Protein AF-A0A9W4HDC6-F1 (afdb_monomer_lite)

Organism: Penicillium nalgiovense (NCBI:txid60175)

Foldseek 3Di:
DDDDDDDDDDDDDDDDDDDDPPPDDDDDPPPDDDDDPPPPDDDDDDDDDDDPDPPPDDDDDDDDDDDDDDPDPDPDDPDDPPPPDPPPDPPLDQDDPVVLVVLVVCLVVDDPVSVVVSVVVVVVSVVSVVVVVVVVVVVVVVVVVVVVVVVVVD

pLDDT: mean 71.41, std 19.66, range [38.12, 97.88]

Structure (mmCIF, N/CA/C/O backbone):
data_AF-A0A9W4HDC6-F1
#
_entry.id   AF-A0A9W4HDC6-F1
#
loop_
_atom_site.group_PDB
_atom_site.id
_atom_site.type_symbol
_atom_site.label_atom_id
_atom_site.label_alt_id
_atom_site.label_comp_id
_atom_site.label_asym_id
_atom_site.label_entity_id
_atom_site.label_seq_id
_atom_site.pdbx_PDB_ins_code
_atom_site.Cartn_x
_atom_site.Cartn_y
_atom_site.Cartn_z
_atom_site.occupancy
_atom_site.B_iso_or_equiv
_atom_site.auth_seq_id
_atom_site.auth_comp_id
_atom_site.auth_asym_id
_atom_site.auth_atom_id
_atom_site.pdbx_PDB_model_num
ATOM 1 N N . MET A 1 1 ? -31.143 -53.997 -14.372 1.00 41.97 1 MET A N 1
ATOM 2 C CA . MET A 1 1 ? -29.784 -54.584 -14.415 1.00 41.97 1 MET A CA 1
ATOM 3 C C . MET A 1 1 ? -28.806 -53.502 -14.858 1.00 41.97 1 MET A C 1
ATOM 5 O O . MET A 1 1 ? -28.813 -53.141 -16.026 1.00 41.97 1 MET A O 1
ATOM 9 N N . ALA A 1 2 ? -28.045 -52.915 -13.930 1.00 47.03 2 ALA A N 1
ATOM 10 C CA . ALA A 1 2 ? -27.110 -51.822 -14.214 1.00 47.03 2 ALA A CA 1
ATOM 11 C C . ALA A 1 2 ? -25.681 -52.376 -14.349 1.00 47.03 2 ALA A C 1
ATOM 13 O O . ALA A 1 2 ? -25.184 -53.022 -13.431 1.00 47.03 2 ALA A O 1
ATOM 14 N N . ARG A 1 3 ? -25.037 -52.157 -15.503 1.00 52.66 3 ARG A N 1
ATOM 15 C CA . ARG A 1 3 ? -23.626 -52.500 -15.745 1.00 52.66 3 ARG A CA 1
ATOM 16 C C . ARG A 1 3 ? -22.758 -51.299 -15.371 1.00 52.66 3 ARG A C 1
ATOM 18 O O . ARG A 1 3 ? -22.706 -50.330 -16.122 1.00 52.66 3 ARG A O 1
ATOM 25 N N . THR A 1 4 ? -22.065 -51.354 -14.240 1.00 59.00 4 THR A N 1
ATOM 26 C CA . THR A 1 4 ? -21.006 -50.396 -13.901 1.00 59.00 4 THR A CA 1
ATOM 27 C C . THR A 1 4 ? -19.709 -50.823 -14.587 1.00 59.00 4 THR A C 1
ATOM 29 O O . THR A 1 4 ? -19.102 -51.842 -14.269 1.00 59.00 4 THR A O 1
ATOM 32 N N . ARG A 1 5 ? -19.305 -50.054 -15.601 1.00 60.53 5 ARG A N 1
ATOM 33 C CA . ARG A 1 5 ? -18.059 -50.237 -16.351 1.00 60.53 5 ARG A CA 1
ATOM 34 C C . ARG A 1 5 ? -16.910 -49.685 -15.500 1.00 60.53 5 ARG A C 1
ATOM 36 O O . ARG A 1 5 ? -16.753 -48.473 -15.404 1.00 60.53 5 ARG A O 1
ATOM 43 N N . ALA A 1 6 ? -16.149 -50.561 -14.847 1.00 68.62 6 ALA A N 1
ATOM 44 C CA . ALA A 1 6 ? -14.962 -50.165 -14.093 1.00 68.62 6 ALA A CA 1
ATOM 45 C C . ALA A 1 6 ? -13.857 -49.712 -15.063 1.00 68.62 6 ALA A C 1
ATOM 47 O O . ALA A 1 6 ? -13.485 -50.446 -15.979 1.00 68.62 6 ALA A O 1
ATOM 48 N N . THR A 1 7 ? -13.356 -48.491 -14.888 1.00 64.69 7 THR A N 1
ATOM 49 C CA . THR A 1 7 ? -12.202 -47.970 -15.625 1.00 64.69 7 THR A CA 1
ATOM 50 C C . THR A 1 7 ? -10.911 -48.575 -15.054 1.00 64.69 7 THR A C 1
ATOM 52 O O . THR A 1 7 ? -10.720 -48.563 -13.835 1.00 64.69 7 THR A O 1
ATOM 55 N N . PRO A 1 8 ? -10.007 -49.117 -15.890 1.00 66.81 8 PRO A N 1
ATOM 56 C CA . PRO A 1 8 ? -8.729 -49.624 -15.410 1.00 66.81 8 PRO A CA 1
ATOM 57 C C . PRO A 1 8 ? -7.839 -48.444 -15.003 1.00 66.81 8 PRO A C 1
ATOM 59 O O . PRO A 1 8 ? -7.542 -47.562 -15.808 1.00 66.81 8 PRO A O 1
ATOM 62 N N . ARG A 1 9 ? -7.433 -48.403 -13.730 1.00 69.62 9 ARG A N 1
ATOM 63 C CA . ARG A 1 9 ? -6.521 -47.381 -13.203 1.00 69.62 9 ARG A CA 1
ATOM 64 C C . ARG A 1 9 ? -5.111 -47.697 -13.694 1.00 69.62 9 ARG A C 1
ATOM 66 O O . ARG A 1 9 ? -4.529 -48.698 -13.290 1.00 69.62 9 ARG A O 1
ATOM 73 N N . THR A 1 10 ? -4.563 -46.848 -14.556 1.00 68.75 10 THR A N 1
ATOM 74 C CA . THR A 1 10 ? -3.166 -46.936 -14.989 1.00 68.75 10 THR A CA 1
ATOM 75 C C . THR A 1 10 ? -2.296 -46.248 -13.935 1.00 68.75 10 THR A C 1
ATOM 77 O O . THR A 1 10 ? -2.170 -45.024 -13.928 1.00 68.75 10 THR A O 1
ATOM 80 N N . SER A 1 11 ? -1.744 -46.993 -12.980 1.00 74.25 11 SER A N 1
ATOM 81 C CA . SER A 1 11 ? -0.757 -46.432 -12.052 1.00 74.25 11 SER A CA 1
ATOM 82 C C . SER A 1 11 ? 0.617 -46.431 -12.717 1.00 74.25 11 SER A C 1
ATOM 84 O O . SER A 1 11 ? 1.166 -47.494 -13.003 1.00 74.25 11 SER A O 1
ATOM 86 N N . VAL A 1 12 ? 1.164 -45.244 -12.967 1.00 77.81 12 VAL A N 1
ATOM 87 C CA . VAL A 1 12 ? 2.559 -45.064 -13.390 1.00 77.81 12 VAL A CA 1
ATOM 88 C C . VAL A 1 12 ? 3.436 -45.035 -12.128 1.00 77.81 12 VAL A C 1
ATOM 90 O O . VAL A 1 12 ? 3.029 -44.398 -11.152 1.00 77.81 12 VAL A O 1
ATOM 93 N N . PRO A 1 13 ? 4.600 -45.712 -12.096 1.00 79.94 13 PRO A N 1
ATOM 94 C CA . PRO A 1 13 ? 5.496 -45.662 -10.944 1.00 79.94 13 PRO A CA 1
ATOM 95 C C . PRO A 1 13 ? 5.952 -44.227 -10.663 1.00 79.94 13 PRO A C 1
ATOM 97 O O . PRO A 1 13 ? 6.360 -43.511 -11.578 1.00 79.94 13 PRO A O 1
ATOM 100 N N . LEU A 1 14 ? 5.891 -43.813 -9.396 1.00 79.69 14 LEU A N 1
ATOM 101 C CA . LEU A 1 14 ? 6.468 -42.545 -8.958 1.00 79.69 14 LEU A CA 1
ATOM 102 C C . LEU A 1 14 ? 8.005 -42.636 -8.990 1.00 79.69 14 LEU A C 1
ATOM 104 O O . LEU A 1 14 ? 8.553 -43.706 -8.714 1.00 79.69 14 LEU A O 1
ATOM 108 N N . PRO A 1 15 ? 8.712 -41.539 -9.311 1.00 76.25 15 PRO A N 1
ATOM 109 C CA . PRO A 1 15 ? 10.168 -41.517 -9.279 1.00 76.25 15 PRO A CA 1
ATOM 110 C C . PRO A 1 15 ? 10.683 -41.796 -7.861 1.00 76.25 15 PRO A C 1
ATOM 112 O O . PRO A 1 15 ? 10.221 -41.202 -6.887 1.00 76.25 15 PRO A O 1
ATOM 115 N N . ILE A 1 16 ? 11.651 -42.708 -7.756 1.00 77.81 16 ILE A N 1
ATOM 116 C CA . ILE A 1 16 ? 12.310 -43.059 -6.496 1.00 77.81 16 ILE A CA 1
ATOM 117 C C . ILE A 1 16 ? 13.365 -41.989 -6.210 1.00 77.81 16 ILE A C 1
ATOM 119 O O . I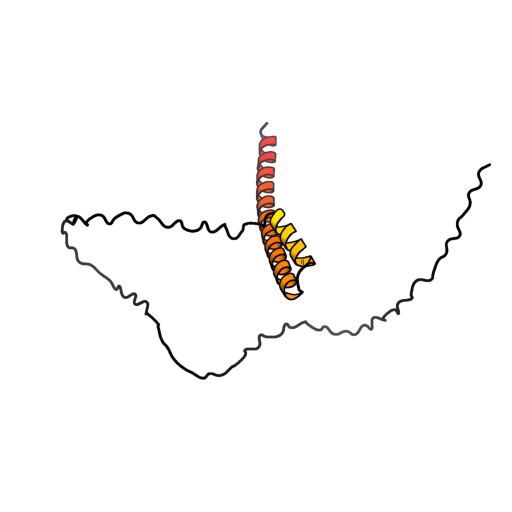LE A 1 16 ? 14.336 -41.854 -6.953 1.00 77.81 16 ILE A O 1
ATOM 123 N N . ILE A 1 17 ? 13.169 -41.220 -5.140 1.00 78.62 17 ILE A N 1
ATOM 124 C CA . ILE A 1 17 ? 14.165 -40.266 -4.646 1.00 78.62 17 ILE A CA 1
ATOM 125 C C . ILE A 1 17 ? 15.161 -41.049 -3.774 1.00 78.62 17 ILE A C 1
ATOM 127 O O . ILE A 1 17 ? 14.719 -41.729 -2.844 1.00 78.62 17 ILE A O 1
ATOM 131 N N . PRO A 1 18 ? 16.480 -40.980 -4.033 1.00 72.94 18 PRO A N 1
ATOM 132 C CA . PRO A 1 18 ? 17.478 -41.591 -3.161 1.00 72.94 18 PRO A CA 1
ATOM 133 C C . PRO A 1 18 ? 17.373 -41.010 -1.748 1.00 72.94 18 PRO A C 1
ATOM 135 O O . PRO A 1 18 ? 17.434 -39.794 -1.565 1.00 72.94 18 PRO A O 1
ATOM 138 N N . SER A 1 19 ? 17.206 -41.868 -0.743 1.00 66.44 19 SER A N 1
ATOM 139 C CA . SER A 1 19 ? 17.248 -41.453 0.658 1.00 66.44 19 SER A CA 1
ATOM 140 C C . SER A 1 19 ? 18.677 -41.061 1.017 1.00 66.44 19 SER A C 1
ATOM 142 O O . SER A 1 19 ? 19.579 -41.895 0.994 1.00 66.44 19 SER A O 1
ATOM 144 N N . THR A 1 20 ? 18.900 -39.792 1.343 1.00 63.94 20 THR A N 1
ATOM 145 C CA . THR A 1 20 ? 20.158 -39.360 1.950 1.00 63.94 20 THR A CA 1
ATOM 146 C C . THR A 1 20 ? 20.189 -39.859 3.391 1.00 63.94 20 THR A C 1
ATOM 148 O O . THR A 1 20 ? 19.423 -39.376 4.226 1.00 63.94 20 THR A O 1
ATOM 151 N N . GLU A 1 21 ? 21.048 -40.837 3.677 1.00 60.72 21 GLU A N 1
ATOM 152 C CA . GLU A 1 21 ? 21.421 -41.210 5.041 1.00 60.72 21 GLU A CA 1
ATOM 153 C C . GLU A 1 21 ? 21.899 -39.959 5.789 1.00 60.72 21 GLU A C 1
ATOM 155 O O . GLU A 1 21 ? 22.861 -39.299 5.390 1.00 60.72 21 GLU A O 1
ATOM 160 N N . ALA A 1 22 ? 21.217 -39.619 6.882 1.00 58.06 22 ALA A N 1
ATOM 161 C CA . ALA A 1 22 ? 21.704 -38.630 7.826 1.00 58.06 22 ALA A CA 1
ATOM 162 C C . ALA A 1 22 ? 22.876 -39.253 8.592 1.00 58.06 22 ALA A C 1
ATOM 164 O O . ALA A 1 22 ? 22.690 -39.906 9.619 1.00 58.06 22 ALA A O 1
ATOM 165 N N . MET A 1 23 ? 24.097 -39.065 8.089 1.00 47.97 23 MET A N 1
ATOM 166 C CA . MET A 1 23 ? 25.282 -39.282 8.907 1.00 47.97 23 MET A CA 1
ATOM 167 C C . MET A 1 23 ? 25.257 -38.261 10.046 1.00 47.97 23 MET A C 1
ATOM 169 O O . MET A 1 23 ? 25.553 -37.082 9.866 1.00 47.97 23 MET A O 1
ATOM 173 N N . SER A 1 24 ? 24.874 -38.744 11.224 1.00 56.72 24 SER A N 1
ATOM 174 C CA . SER A 1 24 ? 25.048 -38.075 12.506 1.00 56.72 24 SER A CA 1
ATOM 175 C C . SER A 1 24 ? 26.539 -37.827 12.745 1.00 56.72 24 SER A C 1
ATOM 177 O O . SER A 1 24 ? 27.240 -38.680 13.288 1.00 56.72 24 SER A O 1
ATOM 179 N N . GLN A 1 25 ? 27.033 -36.659 12.336 1.00 55.50 25 GLN A N 1
ATOM 180 C CA . GLN A 1 25 ? 28.281 -36.104 12.847 1.00 55.50 25 GLN A CA 1
ATOM 181 C C . GLN A 1 25 ? 27.934 -35.025 13.869 1.00 55.50 25 GLN A C 1
ATOM 183 O O . GLN A 1 25 ? 27.425 -33.955 13.539 1.00 55.50 25 GLN A O 1
ATOM 188 N N . HIS A 1 26 ? 28.191 -35.333 15.136 1.00 55.44 26 HIS A N 1
ATOM 189 C CA . HIS A 1 26 ? 28.243 -34.342 16.196 1.00 55.44 26 HIS A CA 1
ATOM 190 C C . HIS A 1 26 ? 29.326 -33.310 15.874 1.00 55.44 26 HIS A C 1
ATOM 192 O O . HIS A 1 26 ? 30.503 -33.659 15.839 1.00 55.44 26 HIS A O 1
ATOM 198 N N . SER A 1 27 ? 28.928 -32.057 15.666 1.00 56.22 27 SER A N 1
ATOM 199 C CA . SER A 1 27 ? 29.678 -30.835 15.989 1.00 56.22 27 SER A CA 1
ATOM 200 C C . SER A 1 27 ? 28.828 -29.643 15.569 1.00 56.22 27 SER A C 1
ATOM 202 O O . SER A 1 27 ? 28.509 -29.477 14.397 1.00 56.22 27 SER A O 1
ATOM 204 N N . THR A 1 28 ? 28.419 -28.831 16.535 1.00 59.34 28 THR A N 1
ATOM 205 C CA . THR A 1 28 ? 27.791 -27.527 16.309 1.00 59.34 28 THR A CA 1
ATOM 206 C C . THR A 1 28 ? 28.690 -26.649 15.437 1.00 59.34 28 THR A C 1
ATOM 208 O O . THR A 1 28 ? 29.811 -26.357 15.855 1.00 59.34 28 THR A O 1
ATOM 211 N N . PRO A 1 29 ? 28.225 -26.123 14.295 1.00 57.34 29 PRO A N 1
ATOM 212 C CA . PRO A 1 29 ? 28.690 -24.836 13.833 1.00 57.34 29 PRO A CA 1
ATOM 213 C C . PRO A 1 29 ? 27.817 -23.809 14.550 1.00 57.34 29 PRO A C 1
ATOM 215 O O . PRO A 1 29 ? 26.687 -23.535 14.146 1.00 57.34 29 PRO A O 1
ATOM 218 N N . GLU A 1 30 ? 28.320 -23.270 15.658 1.00 61.44 30 GLU A N 1
ATOM 219 C CA . GLU A 1 30 ? 27.882 -21.956 16.117 1.00 61.44 30 GLU A CA 1
ATOM 220 C C . GLU A 1 30 ? 28.026 -21.009 14.921 1.00 61.44 30 GLU A C 1
ATOM 222 O O . GLU A 1 30 ? 29.135 -20.719 14.466 1.00 61.44 30 GLU A O 1
ATOM 227 N N . TYR A 1 31 ? 26.902 -20.590 14.341 1.00 61.31 31 TYR A N 1
ATOM 228 C CA . TYR A 1 31 ? 26.912 -19.575 13.301 1.00 61.31 31 TYR A CA 1
ATOM 229 C C . TYR A 1 31 ? 27.372 -18.264 13.941 1.00 61.31 31 TYR A C 1
ATOM 231 O O . TYR A 1 31 ? 26.593 -17.546 14.565 1.00 61.31 31 TYR A O 1
ATOM 239 N N . SER A 1 32 ? 28.664 -17.974 13.810 1.00 69.12 32 SER A N 1
ATOM 240 C CA . SER A 1 32 ? 29.209 -16.653 14.089 1.00 69.12 32 SER A CA 1
ATOM 241 C C . SER A 1 32 ? 28.917 -15.758 12.884 1.00 69.12 32 SER A C 1
ATOM 243 O O . SER A 1 32 ? 29.371 -16.072 11.779 1.00 69.12 32 SER A O 1
ATOM 245 N N . PRO A 1 33 ? 28.163 -14.657 13.042 1.00 74.12 33 PRO A N 1
ATOM 246 C CA . PRO A 1 33 ? 28.008 -13.692 11.965 1.00 74.12 33 PRO A CA 1
ATOM 247 C C . PRO A 1 33 ? 29.383 -13.104 11.600 1.00 74.12 33 PRO A C 1
ATOM 249 O O . PRO A 1 33 ? 30.231 -12.934 12.481 1.00 74.12 33 PRO A O 1
ATOM 252 N N . PRO A 1 34 ? 29.643 -12.784 10.320 1.00 69.25 34 PRO A N 1
ATOM 253 C CA . PRO A 1 34 ? 30.901 -12.162 9.937 1.00 69.25 34 PRO A CA 1
ATOM 254 C C . PRO A 1 34 ? 31.031 -10.789 10.610 1.00 69.25 34 PRO A C 1
ATOM 256 O O . PRO A 1 34 ? 30.147 -9.940 10.478 1.00 69.25 34 PRO A O 1
ATOM 259 N N . SER A 1 35 ? 32.145 -10.567 11.314 1.00 64.75 35 SER A N 1
ATOM 260 C CA . SER A 1 35 ? 32.507 -9.251 11.848 1.00 64.75 35 SER A CA 1
ATOM 261 C C . SER A 1 35 ? 32.530 -8.206 10.726 1.00 64.75 35 SER A C 1
ATOM 263 O O . SER A 1 35 ? 32.979 -8.522 9.616 1.00 64.75 35 SER A O 1
ATOM 265 N N . PRO A 1 36 ? 32.100 -6.956 10.986 1.00 62.06 36 PRO A N 1
ATOM 266 C CA . PRO A 1 36 ? 32.144 -5.907 9.981 1.00 62.06 36 PRO A CA 1
ATOM 267 C C . PRO A 1 36 ? 33.598 -5.706 9.561 1.00 62.06 36 PRO A C 1
ATOM 269 O O . PRO A 1 36 ? 34.447 -5.345 10.378 1.00 62.06 36 PRO A O 1
ATOM 272 N N . ARG A 1 37 ? 33.904 -5.951 8.285 1.00 57.41 37 ARG A N 1
ATOM 273 C CA . ARG A 1 37 ? 35.177 -5.513 7.721 1.00 57.41 37 ARG A CA 1
ATOM 274 C C . ARG A 1 37 ? 35.182 -3.990 7.765 1.00 57.41 37 ARG A C 1
ATOM 276 O O . ARG A 1 37 ? 34.448 -3.344 7.024 1.00 57.41 37 ARG A O 1
ATOM 283 N N . GLN A 1 38 ? 36.006 -3.431 8.647 1.00 50.47 38 GLN A N 1
ATOM 284 C CA . GLN A 1 38 ? 36.491 -2.070 8.493 1.00 50.47 38 GLN A CA 1
ATOM 285 C C . GLN A 1 38 ? 37.300 -2.041 7.197 1.00 50.47 38 GLN A C 1
ATOM 287 O O . GLN A 1 38 ? 38.426 -2.533 7.145 1.00 50.47 38 GLN A O 1
ATOM 292 N N . SER A 1 39 ? 36.701 -1.521 6.128 1.00 50.94 39 SER A N 1
ATOM 293 C CA . SER A 1 39 ? 37.458 -1.124 4.949 1.00 50.94 39 SER A CA 1
ATOM 294 C C . SER A 1 39 ? 38.270 0.105 5.327 1.00 50.94 39 SER A C 1
ATOM 296 O O . SER A 1 39 ? 37.775 1.228 5.350 1.00 50.94 39 SER A O 1
ATOM 298 N N . GLN A 1 40 ? 39.522 -0.156 5.683 1.00 48.59 40 GLN A N 1
ATOM 299 C CA . GLN A 1 40 ? 40.611 0.793 5.574 1.00 48.59 40 GLN A CA 1
ATOM 300 C C . GLN A 1 40 ? 40.781 1.090 4.078 1.00 48.59 40 GLN A C 1
ATOM 302 O O . GLN A 1 40 ? 41.319 0.268 3.340 1.00 48.59 40 GLN A O 1
ATOM 307 N N . GLU A 1 41 ? 40.298 2.243 3.627 1.00 43.31 41 GLU A N 1
ATOM 308 C CA . GLU A 1 41 ? 40.822 2.871 2.419 1.00 43.31 41 GLU A CA 1
ATOM 309 C C . GLU A 1 41 ? 41.472 4.185 2.843 1.00 43.31 41 GLU A C 1
ATOM 311 O O . GLU A 1 41 ? 40.850 5.084 3.411 1.00 43.31 41 GLU A O 1
ATOM 316 N N . SER A 1 42 ? 42.787 4.192 2.684 1.00 42.44 42 SER A N 1
ATOM 317 C CA . SER A 1 42 ? 43.717 5.257 3.009 1.00 42.44 42 SER A CA 1
ATOM 318 C C . SER A 1 42 ? 43.497 6.495 2.137 1.00 42.44 42 SER A C 1
ATOM 320 O O . SER A 1 42 ? 43.347 6.397 0.925 1.00 42.44 42 SER A O 1
ATOM 322 N N . HIS A 1 43 ? 43.530 7.648 2.807 1.00 46.06 43 HIS A N 1
ATOM 323 C CA . HIS A 1 43 ? 43.558 9.020 2.300 1.00 46.06 43 HIS A CA 1
ATOM 324 C C . HIS A 1 43 ? 44.436 9.276 1.071 1.00 46.06 43 HIS A C 1
ATOM 326 O O . HIS A 1 43 ? 45.591 8.874 1.118 1.00 46.06 43 HIS A O 1
ATOM 332 N N . GLU A 1 44 ? 43.945 10.126 0.149 1.00 43.28 44 GLU A N 1
ATOM 333 C CA . GLU A 1 44 ? 44.544 11.406 -0.318 1.00 43.28 44 GLU A CA 1
ATOM 334 C C . GLU A 1 44 ? 43.376 12.344 -0.758 1.00 43.28 44 GLU A C 1
ATOM 336 O O . GLU A 1 44 ? 42.544 11.933 -1.560 1.00 43.28 44 GLU A O 1
ATOM 341 N N . ARG A 1 45 ? 43.030 13.417 -0.013 1.00 45.25 45 ARG A N 1
ATOM 342 C CA . ARG A 1 45 ? 43.413 14.849 -0.201 1.00 45.25 45 ARG A CA 1
ATOM 343 C C . ARG A 1 45 ? 42.975 15.415 -1.579 1.00 45.25 45 ARG A C 1
ATOM 345 O O . ARG A 1 45 ? 43.373 14.869 -2.590 1.00 45.25 45 ARG A O 1
ATOM 352 N N . ASP A 1 46 ? 42.129 16.448 -1.737 1.00 41.03 46 ASP A N 1
ATOM 353 C CA . ASP A 1 46 ? 42.200 17.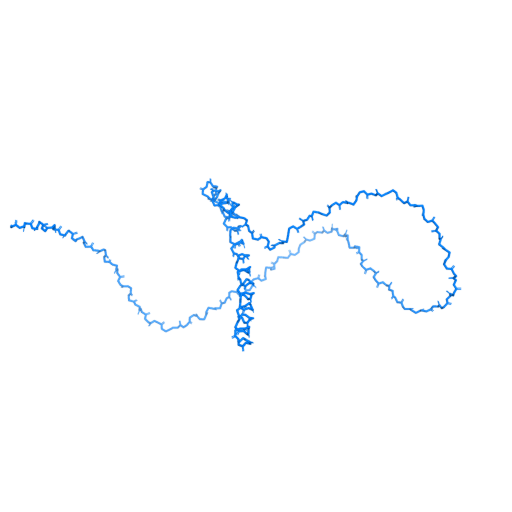783 -1.121 1.00 41.03 46 ASP A CA 1
ATOM 354 C C . ASP A 1 46 ? 40.957 18.702 -1.341 1.00 41.03 46 ASP A C 1
ATOM 356 O O . ASP A 1 46 ? 40.330 18.707 -2.397 1.00 41.03 46 ASP A O 1
ATOM 360 N N . TYR A 1 47 ? 40.694 19.508 -0.300 1.00 46.28 47 TYR A N 1
ATOM 361 C CA . TYR A 1 47 ? 40.139 20.878 -0.168 1.00 46.28 47 TYR A CA 1
ATOM 362 C C . TYR A 1 47 ? 38.946 21.422 -0.990 1.00 46.28 47 TYR A C 1
ATOM 364 O O . TYR A 1 47 ? 39.078 21.828 -2.141 1.00 46.28 47 TYR A O 1
ATOM 372 N N . SER A 1 48 ? 37.844 21.713 -0.279 1.00 47.00 48 SER A N 1
ATOM 373 C CA . SER A 1 48 ? 37.335 23.084 0.012 1.00 47.00 48 SER A CA 1
ATOM 374 C C . SER A 1 48 ? 36.063 22.953 0.861 1.00 47.00 48 SER A C 1
ATOM 376 O O . SER A 1 48 ? 35.045 22.463 0.392 1.00 47.00 48 SER A O 1
ATOM 378 N N . SER A 1 49 ? 36.144 23.087 2.186 1.00 50.59 49 SER A N 1
ATOM 379 C CA . SER A 1 49 ? 36.118 24.345 2.954 1.00 50.59 49 SER A CA 1
ATOM 380 C C . SER A 1 49 ? 34.890 25.214 2.664 1.00 50.59 49 SER A C 1
ATOM 382 O O . SER A 1 49 ? 34.837 25.947 1.682 1.00 50.59 49 SER A O 1
ATOM 384 N N . GLY A 1 50 ? 33.920 25.108 3.570 1.00 38.12 50 GLY A N 1
ATOM 385 C CA . GLY A 1 50 ? 32.709 25.920 3.668 1.00 38.12 50 GLY A CA 1
ATOM 386 C C . GLY A 1 50 ? 32.000 25.629 4.992 1.00 38.12 50 GLY A C 1
ATOM 387 O O . GLY A 1 50 ? 30.808 25.353 5.018 1.00 38.12 50 GLY A O 1
ATOM 388 N N . SER A 1 51 ? 32.777 25.566 6.080 1.00 46.31 51 SER A N 1
ATOM 389 C CA . SER A 1 51 ? 32.277 25.473 7.451 1.00 46.31 51 SER A CA 1
ATOM 390 C C . SER A 1 51 ? 31.936 26.882 7.914 1.00 46.31 51 SER A C 1
ATOM 392 O O . SER A 1 51 ? 32.820 27.609 8.364 1.00 46.31 51 SER A O 1
ATOM 394 N N . GLU A 1 52 ? 30.671 27.274 7.814 1.00 45.31 52 GLU A N 1
ATOM 395 C CA . GLU A 1 52 ? 30.197 28.462 8.518 1.00 45.31 52 GLU A CA 1
ATOM 396 C C . GLU A 1 52 ? 29.879 28.044 9.949 1.00 45.31 52 GLU A C 1
ATOM 398 O O . GLU A 1 52 ? 28.936 27.300 10.224 1.00 45.31 52 GLU A O 1
ATOM 403 N N . GLY A 1 53 ? 30.793 28.430 10.837 1.00 39.66 53 GLY A N 1
ATOM 404 C CA . GLY A 1 53 ? 30.770 28.090 12.244 1.00 39.66 53 GLY A CA 1
ATOM 405 C C . GLY A 1 53 ? 29.485 28.558 12.912 1.00 39.66 53 GLY A C 1
ATOM 406 O O . GLY A 1 53 ? 29.096 29.722 12.834 1.00 39.66 53 GLY A O 1
ATOM 407 N N . SER A 1 54 ? 28.860 27.642 13.642 1.00 49.78 54 SER A N 1
ATOM 408 C CA . SER A 1 54 ? 27.944 27.982 14.718 1.00 49.78 54 SER A CA 1
ATOM 409 C C . SER A 1 54 ? 28.744 28.662 15.831 1.00 49.78 54 SER A C 1
ATOM 411 O O . SER A 1 54 ? 29.251 28.000 16.736 1.00 49.78 54 SER A O 1
ATOM 413 N N . GLN A 1 55 ? 28.888 29.980 15.745 1.00 45.66 55 GLN A N 1
ATOM 414 C CA . GLN A 1 55 ? 29.400 30.790 16.839 1.00 45.66 55 GLN A CA 1
ATOM 415 C C . GLN A 1 55 ? 28.214 31.169 17.732 1.00 45.66 55 GLN A C 1
ATOM 417 O O . GLN A 1 55 ? 27.579 32.205 17.560 1.00 45.66 55 GLN A O 1
ATOM 422 N N . PHE A 1 56 ? 27.857 30.266 18.646 1.00 45.97 56 PHE A N 1
ATOM 423 C CA . PHE A 1 56 ? 27.035 30.616 19.800 1.00 45.97 56 PHE A CA 1
ATOM 424 C C . PHE A 1 56 ? 27.977 31.117 20.895 1.00 45.97 56 PHE A C 1
ATOM 426 O O . PHE A 1 56 ? 28.380 30.355 21.766 1.00 45.97 56 PHE A O 1
ATOM 433 N N . ASP A 1 57 ? 28.325 32.399 20.828 1.00 46.16 57 ASP A N 1
ATOM 434 C CA . ASP A 1 57 ? 28.762 33.151 22.001 1.00 46.16 57 ASP A CA 1
ATOM 435 C C . ASP A 1 57 ? 27.566 33.972 22.465 1.00 46.16 57 ASP A C 1
ATOM 437 O O . ASP A 1 57 ? 27.139 34.914 21.798 1.00 46.16 57 ASP A O 1
ATOM 441 N N . SER A 1 58 ? 26.995 33.611 23.607 1.00 52.03 58 SER A N 1
ATOM 442 C CA . SER A 1 58 ? 26.190 34.565 24.359 1.00 52.03 58 SER A CA 1
ATOM 443 C C . SER A 1 58 ? 26.378 34.282 25.841 1.00 52.03 58 SER A C 1
ATOM 445 O O . SER A 1 58 ? 25.520 33.713 26.512 1.00 52.03 58 SER A O 1
ATOM 447 N N . GLU A 1 59 ? 27.564 34.656 26.319 1.00 43.72 59 GLU A N 1
ATOM 448 C CA . GLU A 1 59 ? 27.836 34.843 27.738 1.00 43.72 59 GLU A CA 1
ATOM 449 C C . GLU A 1 59 ? 27.021 36.021 28.304 1.00 43.72 59 GLU A C 1
ATOM 451 O O . GLU A 1 59 ? 26.356 36.784 27.599 1.00 43.72 59 GLU A O 1
ATOM 456 N N . SER A 1 60 ? 27.013 36.081 29.625 1.00 48.69 60 SER A N 1
ATOM 457 C CA . SER A 1 60 ? 25.931 36.513 30.495 1.00 48.69 60 SER A CA 1
ATOM 458 C C . SER A 1 60 ? 25.937 37.988 30.933 1.00 48.69 60 SER A C 1
ATOM 460 O O . SER A 1 60 ? 26.940 38.685 30.875 1.00 48.69 60 SER A O 1
ATOM 462 N N . GLU A 1 61 ? 24.798 38.360 31.530 1.00 40.16 61 GLU A N 1
ATOM 463 C CA . GLU A 1 61 ? 24.610 39.325 32.631 1.00 40.16 61 GLU A CA 1
ATOM 464 C C . GLU A 1 61 ? 24.409 40.841 32.373 1.00 40.16 61 GLU A C 1
ATOM 466 O O . GLU A 1 61 ? 25.311 41.630 32.130 1.00 40.16 61 GLU A O 1
ATOM 471 N N . THR A 1 62 ? 23.141 41.231 32.589 1.00 51.91 62 THR A N 1
ATOM 472 C CA . THR A 1 62 ? 22.610 42.421 33.290 1.00 51.91 62 THR A CA 1
ATOM 473 C C . THR A 1 62 ? 23.170 43.824 33.018 1.00 51.91 62 THR A C 1
ATOM 475 O O . THR A 1 62 ? 24.211 44.211 33.534 1.00 51.91 62 THR A O 1
ATOM 478 N N . ALA A 1 63 ? 22.302 44.693 32.484 1.00 44.06 63 ALA A N 1
ATOM 479 C CA . ALA A 1 63 ? 22.180 46.075 32.953 1.00 44.06 63 ALA A CA 1
ATOM 480 C C . ALA A 1 63 ? 20.731 46.572 32.793 1.00 44.06 63 ALA A C 1
ATOM 482 O O . ALA A 1 63 ? 20.163 46.570 31.703 1.00 44.06 63 ALA A O 1
ATOM 483 N N . LYS A 1 64 ? 20.121 46.996 33.906 1.00 54.06 64 LYS A N 1
ATOM 484 C CA . LYS A 1 64 ? 18.833 47.701 33.933 1.00 54.06 64 LYS A CA 1
ATOM 485 C C . LYS A 1 64 ? 18.954 49.001 33.136 1.00 54.06 64 LYS A C 1
ATOM 487 O O . LYS A 1 64 ? 19.698 49.889 33.537 1.00 54.06 64 LYS A O 1
ATOM 492 N N . SER A 1 65 ? 18.163 49.153 32.079 1.00 47.91 65 SER A N 1
ATOM 493 C CA . SER A 1 65 ? 17.882 50.465 31.495 1.00 47.91 65 SER A CA 1
ATOM 494 C C . SER A 1 65 ? 16.420 50.523 31.069 1.00 47.91 65 SER A C 1
ATOM 496 O O . SER A 1 65 ? 15.997 49.873 30.115 1.00 47.91 65 SER A O 1
ATOM 498 N N . HIS A 1 66 ? 15.624 51.264 31.841 1.00 60.00 66 HIS A N 1
ATOM 499 C CA . HIS A 1 66 ? 14.241 51.580 31.514 1.00 60.00 66 HIS A CA 1
ATOM 500 C C . HIS A 1 66 ? 14.231 52.689 30.461 1.00 60.00 66 HIS A C 1
ATOM 502 O O . HIS A 1 66 ? 14.327 53.867 30.800 1.00 60.00 66 HIS A O 1
ATOM 508 N N . GLN A 1 67 ? 14.088 52.322 29.189 1.00 64.44 67 GLN A N 1
ATOM 509 C CA . GLN A 1 67 ? 13.669 53.262 28.154 1.00 64.44 67 GLN A CA 1
ATOM 510 C C . GLN A 1 67 ? 12.337 52.803 27.552 1.00 64.44 67 GLN A C 1
ATOM 512 O O . GLN A 1 67 ? 12.180 51.616 27.256 1.00 64.44 67 GLN A O 1
ATOM 517 N N . PRO A 1 68 ? 11.352 53.703 27.386 1.00 62.41 68 PRO A N 1
ATOM 518 C CA . PRO A 1 68 ? 10.118 53.360 26.700 1.00 62.41 68 PRO A CA 1
ATOM 519 C C . PRO A 1 68 ? 10.418 53.095 25.220 1.00 62.41 68 PRO A C 1
ATOM 521 O O . PRO A 1 68 ? 10.927 53.960 24.510 1.00 62.41 68 PRO A O 1
ATOM 524 N N . ILE A 1 69 ? 10.089 51.888 24.761 1.00 62.97 69 ILE A N 1
ATOM 525 C CA . ILE A 1 69 ? 10.187 51.487 23.355 1.00 62.97 69 ILE A CA 1
ATOM 526 C C . ILE A 1 69 ? 9.119 52.268 22.583 1.00 62.97 69 ILE A C 1
ATOM 528 O O . ILE A 1 69 ? 7.928 51.965 22.666 1.00 62.97 69 ILE A O 1
ATOM 532 N N . THR A 1 70 ? 9.522 53.297 21.843 1.00 64.31 70 THR A N 1
ATOM 533 C CA . THR A 1 70 ? 8.646 53.932 20.857 1.00 64.31 70 THR A CA 1
ATOM 534 C C . THR A 1 70 ? 8.443 52.959 19.689 1.00 64.31 70 THR A C 1
ATOM 536 O O . THR A 1 70 ? 9.413 52.394 19.181 1.00 64.31 70 THR A O 1
ATOM 539 N N . PRO A 1 71 ? 7.204 52.712 19.226 1.00 61.16 71 PRO A N 1
ATOM 540 C CA . PRO A 1 71 ? 7.000 51.865 18.064 1.00 61.16 71 PRO A CA 1
ATOM 541 C C . PRO A 1 71 ? 7.422 52.642 16.814 1.00 61.16 71 PRO A C 1
ATOM 543 O O . PRO A 1 71 ? 6.674 53.467 16.287 1.00 61.16 71 PRO A O 1
ATOM 546 N N . CYS A 1 72 ? 8.630 52.374 16.322 1.00 60.12 72 CYS A N 1
ATOM 547 C CA . CYS A 1 72 ? 9.045 52.775 14.984 1.00 60.12 72 CYS A CA 1
ATOM 548 C C . CYS A 1 72 ? 8.086 52.126 13.976 1.00 60.12 72 CYS A C 1
ATOM 550 O O . CYS A 1 72 ? 8.088 50.906 13.805 1.00 60.12 72 CYS A O 1
ATOM 552 N N . ARG A 1 73 ? 7.231 52.927 13.325 1.00 57.34 73 ARG A N 1
ATOM 553 C CA . ARG A 1 73 ? 6.360 52.464 12.235 1.00 57.34 73 ARG A CA 1
ATOM 554 C C . ARG A 1 73 ? 7.228 51.946 11.088 1.00 57.34 73 ARG A C 1
ATOM 556 O O . ARG A 1 73 ? 7.675 52.715 10.243 1.00 57.34 73 ARG A O 1
ATOM 563 N N . THR A 1 74 ? 7.435 50.639 11.038 1.00 61.12 74 THR A N 1
ATOM 564 C CA . THR A 1 74 ? 7.974 49.959 9.862 1.00 61.12 74 THR A CA 1
ATOM 565 C C . THR A 1 74 ? 6.931 50.051 8.739 1.00 61.12 74 THR A C 1
ATOM 567 O O . THR A 1 74 ? 5.760 49.720 8.968 1.00 61.12 74 THR A O 1
ATOM 570 N N . PRO A 1 75 ? 7.287 50.530 7.532 1.00 59.34 75 PRO A N 1
ATOM 571 C CA . PRO A 1 75 ? 6.362 50.535 6.407 1.00 59.34 75 PRO A CA 1
ATOM 572 C C . PRO A 1 75 ? 5.986 49.087 6.070 1.00 59.34 75 PRO A C 1
ATOM 574 O O . PRO A 1 75 ? 6.846 48.214 5.964 1.00 59.34 75 PRO A O 1
ATOM 577 N N . ARG A 1 76 ? 4.680 48.817 5.956 1.00 64.44 76 ARG A N 1
ATOM 578 C CA . ARG A 1 76 ? 4.152 47.477 5.662 1.00 64.44 76 ARG A CA 1
ATOM 579 C C . ARG A 1 76 ? 4.705 46.998 4.317 1.00 64.44 76 ARG A C 1
ATOM 581 O O . ARG A 1 76 ? 4.373 47.584 3.289 1.00 64.44 76 ARG A O 1
ATOM 588 N N . LEU A 1 77 ? 5.496 45.923 4.326 1.00 64.44 77 LEU A N 1
ATOM 589 C CA . LEU A 1 77 ? 5.859 45.210 3.102 1.00 64.44 77 LEU A CA 1
ATOM 590 C C . LEU A 1 77 ? 4.586 44.698 2.397 1.00 64.44 77 LEU A C 1
ATOM 592 O O . LEU A 1 77 ? 3.643 44.267 3.076 1.00 64.44 77 LEU A O 1
ATOM 596 N N . PRO A 1 78 ? 4.537 44.714 1.053 1.00 62.09 78 PRO A N 1
ATOM 597 C CA . PRO A 1 78 ? 3.451 44.088 0.313 1.00 62.09 78 PRO A CA 1
ATOM 598 C C . PRO A 1 78 ? 3.397 42.594 0.650 1.00 62.09 78 PRO A C 1
ATOM 600 O O . PRO A 1 78 ? 4.421 41.915 0.701 1.00 62.09 78 PRO A O 1
ATOM 603 N N . LYS A 1 79 ? 2.184 42.094 0.910 1.00 62.81 79 LYS A N 1
ATOM 604 C CA . LYS A 1 79 ? 1.918 40.685 1.218 1.00 62.81 79 LYS A CA 1
ATOM 605 C C . LYS A 1 79 ? 2.414 39.829 0.053 1.00 62.81 79 LYS A C 1
ATOM 607 O O . LYS A 1 79 ? 1.767 39.787 -0.991 1.00 62.81 79 LYS A O 1
ATOM 612 N N . THR A 1 80 ? 3.538 39.145 0.223 1.00 62.19 80 THR A N 1
ATOM 613 C CA . THR A 1 80 ? 3.902 38.057 -0.680 1.00 62.19 80 THR A CA 1
ATOM 614 C C . THR A 1 80 ? 2.844 36.956 -0.534 1.00 62.19 80 THR A C 1
ATOM 616 O O . THR A 1 80 ? 2.397 36.678 0.587 1.00 62.19 80 THR A O 1
ATOM 619 N N . PRO A 1 81 ? 2.354 36.359 -1.637 1.00 59.69 81 PRO A N 1
ATOM 620 C CA . PRO A 1 81 ? 1.438 35.235 -1.540 1.00 59.69 81 PRO A CA 1
ATOM 621 C C . PRO A 1 81 ? 2.151 34.121 -0.776 1.00 59.69 81 PRO A C 1
ATOM 623 O O . PRO A 1 81 ? 3.243 33.699 -1.152 1.00 59.69 81 PRO A O 1
ATOM 626 N N . ARG A 1 82 ? 1.538 33.688 0.331 1.00 63.28 82 ARG A N 1
ATOM 627 C CA . ARG A 1 82 ? 1.997 32.556 1.136 1.00 63.28 82 ARG A CA 1
ATOM 628 C C . ARG A 1 82 ? 2.205 31.382 0.186 1.00 63.28 82 ARG A C 1
ATOM 630 O O . ARG A 1 82 ? 1.230 30.872 -0.366 1.00 63.28 82 ARG A O 1
ATOM 637 N N . ALA A 1 83 ? 3.462 31.001 -0.037 1.00 62.00 83 ALA A N 1
ATOM 638 C CA . ALA A 1 83 ? 3.780 29.784 -0.759 1.00 62.00 83 ALA A CA 1
ATOM 639 C C . ALA A 1 83 ? 2.998 28.656 -0.080 1.00 62.00 83 ALA A C 1
ATOM 641 O O . ALA A 1 83 ? 3.104 28.471 1.136 1.00 62.00 83 ALA A O 1
ATOM 642 N N . ARG A 1 84 ? 2.133 27.975 -0.840 1.00 60.94 84 ARG A N 1
ATOM 643 C CA . ARG A 1 84 ? 1.505 26.746 -0.368 1.00 60.94 84 ARG A CA 1
ATOM 644 C C . ARG A 1 84 ? 2.658 25.791 -0.104 1.00 60.94 84 ARG A C 1
ATOM 646 O O . ARG A 1 84 ? 3.331 25.376 -1.043 1.00 60.94 84 ARG A O 1
ATOM 653 N N . THR A 1 85 ? 2.923 25.508 1.165 1.00 59.88 85 THR A N 1
ATOM 654 C CA . THR A 1 85 ? 3.685 24.321 1.537 1.00 59.88 85 THR A CA 1
ATOM 655 C C . THR A 1 85 ? 3.047 23.158 0.786 1.00 59.88 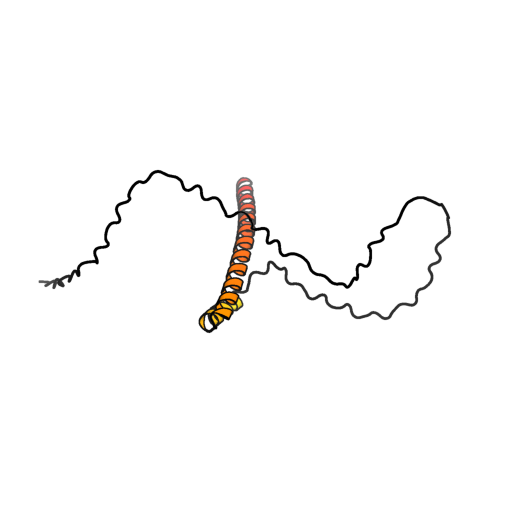85 THR A C 1
ATOM 657 O O . THR A 1 85 ? 1.819 23.037 0.865 1.00 59.88 85 THR A O 1
ATOM 660 N N . PRO A 1 86 ? 3.806 22.367 0.004 1.00 60.09 86 PRO A N 1
ATOM 661 C CA . PRO A 1 86 ? 3.255 21.134 -0.525 1.00 60.09 86 PRO A CA 1
ATOM 662 C C . PRO A 1 86 ? 2.713 20.377 0.681 1.00 60.09 86 PRO A C 1
ATOM 664 O O . PRO A 1 86 ? 3.396 20.281 1.703 1.00 60.09 86 PRO A O 1
ATOM 667 N N . GLU A 1 87 ? 1.451 19.963 0.613 1.00 55.75 87 GLU A N 1
ATOM 668 C CA . GLU A 1 87 ? 0.919 19.027 1.588 1.00 55.75 87 GLU A CA 1
ATOM 669 C C . GLU A 1 87 ? 1.760 17.771 1.419 1.00 55.75 87 GLU A C 1
ATOM 671 O O . GLU A 1 87 ? 1.584 16.999 0.478 1.00 55.75 87 GLU A O 1
ATOM 676 N N . THR A 1 88 ? 2.790 17.660 2.253 1.00 51.06 88 THR A N 1
ATOM 677 C CA . THR A 1 88 ? 3.522 16.429 2.453 1.00 51.06 88 THR A CA 1
ATOM 678 C C . THR A 1 88 ? 2.461 15.462 2.933 1.00 51.06 88 THR A C 1
ATOM 680 O O . THR A 1 88 ? 2.040 15.538 4.088 1.00 51.06 88 THR A O 1
ATOM 683 N N . GLU A 1 89 ? 1.947 14.634 2.020 1.00 56.19 89 GLU A N 1
ATOM 684 C CA . GLU A 1 89 ? 1.139 13.494 2.422 1.00 56.19 89 GLU A CA 1
ATOM 685 C C . GLU A 1 89 ? 1.887 12.803 3.562 1.00 56.19 89 GLU A C 1
ATOM 687 O O . GLU A 1 89 ? 3.116 12.662 3.477 1.00 56.19 89 GLU A O 1
ATOM 692 N N . PRO A 1 90 ? 1.192 12.441 4.652 1.00 58.75 90 PRO A N 1
ATOM 693 C CA . PRO A 1 90 ? 1.840 11.728 5.732 1.00 58.75 90 PRO A CA 1
ATOM 694 C C . PRO A 1 90 ? 2.549 10.521 5.119 1.00 58.75 90 PRO A C 1
ATOM 696 O O . PRO A 1 90 ? 1.934 9.748 4.389 1.00 58.75 90 PRO A O 1
ATOM 699 N N . SER A 1 91 ? 3.846 10.376 5.395 1.00 54.69 91 SER A N 1
ATOM 700 C CA . SER A 1 91 ? 4.681 9.282 4.877 1.00 54.69 91 SER A CA 1
ATOM 701 C C . SER A 1 91 ? 4.187 7.875 5.251 1.00 54.69 91 SER A C 1
ATOM 703 O O . SER A 1 91 ? 4.796 6.910 4.814 1.00 54.69 91 SER A O 1
ATOM 705 N N . ASP A 1 92 ? 3.089 7.765 6.001 1.00 59.81 92 ASP A N 1
ATOM 706 C CA . ASP A 1 92 ? 2.373 6.530 6.336 1.00 59.81 92 ASP A CA 1
ATOM 707 C C . ASP A 1 92 ? 1.136 6.281 5.442 1.00 59.81 92 ASP A C 1
ATOM 709 O O . ASP A 1 92 ? 0.259 5.482 5.779 1.00 59.81 92 ASP A O 1
ATOM 713 N N . ALA A 1 93 ? 1.001 6.990 4.317 1.00 76.00 93 ALA A N 1
ATOM 714 C CA . ALA A 1 93 ? -0.105 6.787 3.390 1.00 76.00 93 ALA A CA 1
ATOM 715 C C . ALA A 1 93 ? 0.058 5.458 2.636 1.00 76.00 93 ALA A C 1
ATOM 717 O O . ALA A 1 93 ? 0.739 5.373 1.611 1.00 76.00 93 ALA A O 1
ATOM 718 N N . VAL A 1 94 ? -0.622 4.428 3.145 1.00 90.94 94 VAL A N 1
ATOM 719 C CA . VAL A 1 94 ? -0.860 3.161 2.446 1.00 90.94 94 VAL A CA 1
ATOM 720 C C . VAL A 1 94 ? -1.295 3.432 1.006 1.00 90.94 94 VAL A C 1
ATOM 722 O O . VAL A 1 94 ? -2.177 4.252 0.727 1.00 90.94 94 VAL A O 1
ATOM 725 N N . MET A 1 95 ? -0.696 2.708 0.072 1.00 93.94 95 MET A N 1
ATOM 726 C CA . MET A 1 95 ? -0.974 2.830 -1.341 1.00 93.94 95 MET A CA 1
ATOM 727 C C . MET A 1 95 ? -2.428 2.474 -1.657 1.00 93.94 95 MET A C 1
ATOM 729 O O . MET A 1 95 ? -2.985 1.474 -1.207 1.00 93.94 95 MET A O 1
ATOM 733 N N . SER A 1 96 ? -3.057 3.268 -2.527 1.00 94.88 96 SER A N 1
ATOM 734 C CA . SER A 1 96 ? -4.388 2.919 -3.028 1.00 94.88 96 SER A CA 1
ATOM 735 C C . SER A 1 96 ? -4.377 1.577 -3.775 1.00 94.88 96 SER A C 1
ATOM 737 O O . SER A 1 96 ? -3.459 1.282 -4.544 1.00 94.88 96 SER A O 1
ATOM 739 N N . SER A 1 97 ? -5.466 0.812 -3.652 1.00 95.06 97 SER A N 1
ATOM 740 C CA . SER A 1 97 ? -5.643 -0.460 -4.372 1.00 95.06 97 SER A CA 1
ATOM 741 C C . SER A 1 97 ? -5.458 -0.321 -5.890 1.00 95.06 97 SER A C 1
ATOM 743 O O . SER A 1 97 ? -4.884 -1.204 -6.527 1.00 95.06 97 SER A O 1
ATOM 745 N N . LYS A 1 98 ? -5.890 0.806 -6.478 1.00 97.00 98 LYS A N 1
ATOM 746 C CA . LYS A 1 98 ? -5.673 1.091 -7.902 1.00 97.00 98 LYS A CA 1
ATOM 747 C C . LYS A 1 98 ? -4.180 1.143 -8.230 1.00 97.00 98 LYS A C 1
ATOM 749 O O . LYS A 1 98 ? -3.732 0.404 -9.095 1.00 97.00 98 LYS A O 1
ATOM 754 N N . LYS A 1 99 ? -3.416 1.955 -7.495 1.00 96.31 99 LYS A N 1
ATOM 755 C CA . LYS A 1 99 ? -1.970 2.101 -7.706 1.00 96.31 99 LYS A CA 1
ATOM 756 C C . LYS A 1 99 ? -1.228 0.781 -7.458 1.00 96.31 99 LYS A C 1
ATOM 758 O O . LYS A 1 99 ? -0.332 0.458 -8.227 1.00 96.31 99 LYS A O 1
ATOM 763 N N . HIS A 1 100 ? -1.641 -0.012 -6.467 1.00 96.81 100 HIS A N 1
ATOM 764 C CA . HIS A 1 100 ? -1.066 -1.339 -6.222 1.00 96.81 100 HIS A CA 1
ATOM 765 C C . HIS A 1 100 ? -1.241 -2.270 -7.434 1.00 96.81 100 HIS A C 1
ATOM 767 O O . HIS A 1 100 ? -0.288 -2.923 -7.854 1.00 96.81 100 HIS A O 1
ATOM 773 N N . ARG A 1 101 ? -2.438 -2.311 -8.041 1.00 97.44 101 ARG A N 1
ATOM 774 C CA . ARG A 1 101 ? -2.665 -3.079 -9.280 1.00 97.44 101 ARG A CA 1
ATOM 775 C C . ARG A 1 101 ? -1.832 -2.550 -10.443 1.00 97.44 101 ARG A C 1
ATOM 777 O O . ARG A 1 101 ? -1.144 -3.336 -11.079 1.00 97.44 101 ARG A O 1
ATOM 784 N N . ASP A 1 102 ? -1.807 -1.234 -10.641 1.00 96.94 102 ASP A N 1
ATOM 785 C CA . ASP A 1 102 ? -1.021 -0.618 -11.715 1.00 96.94 102 ASP A CA 1
ATOM 786 C C . ASP A 1 102 ? 0.483 -0.956 -11.594 1.00 96.94 102 ASP A C 1
ATOM 788 O O . ASP A 1 102 ? 1.182 -1.085 -12.599 1.00 96.94 102 ASP A O 1
ATOM 792 N N . ILE A 1 103 ? 1.013 -1.093 -10.371 1.00 96.69 103 ILE A N 1
ATOM 793 C CA . ILE A 1 103 ? 2.403 -1.514 -10.131 1.00 96.69 103 ILE A CA 1
ATOM 794 C C . ILE A 1 103 ? 2.594 -3.005 -10.415 1.00 96.69 103 ILE A C 1
ATOM 796 O O . ILE A 1 103 ? 3.615 -3.372 -10.997 1.00 96.69 103 ILE A O 1
ATOM 800 N N . LEU A 1 104 ? 1.637 -3.862 -10.042 1.00 96.50 104 LEU 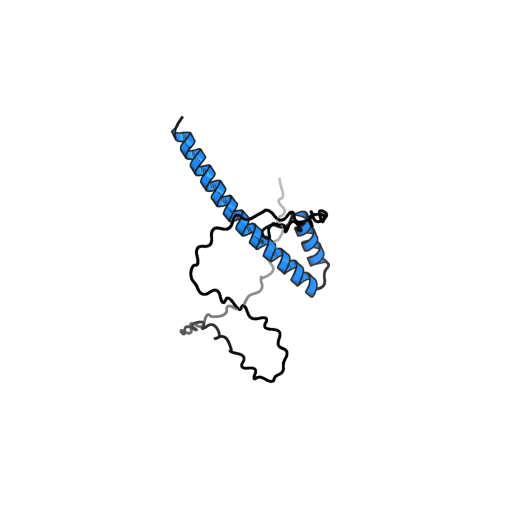A N 1
ATOM 801 C CA . LEU A 1 104 ? 1.683 -5.287 -10.382 1.00 96.50 104 LEU A CA 1
ATOM 802 C C . LEU A 1 104 ? 1.718 -5.500 -11.899 1.00 96.50 104 LEU A C 1
ATOM 804 O O . LEU A 1 104 ? 2.555 -6.266 -12.373 1.00 96.50 104 LEU A O 1
ATOM 808 N N . ASP A 1 105 ? 0.894 -4.772 -12.652 1.00 96.69 105 ASP A N 1
ATOM 809 C CA . ASP A 1 105 ? 0.869 -4.852 -14.116 1.00 96.69 105 ASP A CA 1
ATOM 810 C C . ASP A 1 105 ? 2.228 -4.433 -14.708 1.00 96.69 105 ASP A C 1
ATOM 812 O O . ASP A 1 105 ? 2.847 -5.176 -15.474 1.00 96.69 105 ASP A O 1
ATOM 816 N N . LYS A 1 106 ? 2.796 -3.312 -14.240 1.00 95.94 106 LYS A N 1
ATOM 817 C CA . LYS A 1 106 ? 4.148 -2.867 -14.637 1.00 95.94 106 LYS A CA 1
ATOM 818 C C . LYS A 1 106 ? 5.259 -3.844 -14.236 1.00 95.94 106 LYS A C 1
ATOM 820 O O . LYS A 1 106 ? 6.303 -3.898 -14.886 1.00 95.94 106 LYS A O 1
ATOM 825 N N . CYS A 1 107 ? 5.063 -4.603 -13.161 1.00 95.12 107 CYS A N 1
ATOM 826 C CA . CYS A 1 107 ? 5.965 -5.664 -12.716 1.00 95.12 107 CYS A CA 1
ATOM 827 C C . CYS A 1 107 ? 5.993 -6.846 -13.694 1.00 95.12 107 CYS A C 1
ATOM 829 O O . CYS A 1 107 ? 7.041 -7.476 -13.841 1.00 95.12 107 CYS A O 1
ATOM 831 N N . LEU A 1 108 ? 4.857 -7.157 -14.324 1.00 93.69 108 LEU A N 1
ATOM 832 C CA . LEU A 1 108 ? 4.724 -8.245 -15.295 1.00 93.69 108 LEU A CA 1
ATOM 833 C C . LEU A 1 108 ? 5.271 -7.853 -16.673 1.00 93.69 108 LEU A C 1
ATOM 835 O O . LEU A 1 108 ? 5.883 -8.680 -17.343 1.00 93.69 108 LEU A O 1
ATOM 839 N N . GLU A 1 109 ? 5.084 -6.597 -17.075 1.00 94.62 109 GLU A N 1
ATOM 840 C CA . GLU A 1 109 ? 5.495 -6.088 -18.393 1.00 94.62 109 GLU A CA 1
ATOM 841 C C . GLU A 1 109 ? 6.938 -5.548 -18.429 1.00 94.62 109 GLU A C 1
ATOM 843 O O . GLU A 1 109 ? 7.520 -5.354 -19.498 1.00 94.62 109 GLU A O 1
ATOM 848 N N . GLY A 1 110 ? 7.524 -5.256 -17.265 1.00 92.31 110 GLY A N 1
ATOM 849 C CA . GLY A 1 110 ? 8.794 -4.544 -17.150 1.00 92.31 110 GLY A CA 1
ATOM 850 C C . GLY A 1 110 ? 10.053 -5.399 -17.342 1.00 92.31 110 GLY A C 1
ATOM 851 O O . GLY A 1 110 ? 10.067 -6.618 -17.209 1.00 92.31 110 GLY A O 1
ATOM 852 N N . SER A 1 111 ? 11.181 -4.718 -17.562 1.00 94.88 111 SER A N 1
ATOM 853 C CA . SER A 1 111 ? 12.517 -5.329 -17.496 1.00 94.88 111 SER A CA 1
ATOM 854 C C . SER A 1 111 ? 12.846 -5.851 -16.081 1.00 94.88 111 SER A C 1
ATOM 856 O O . SER A 1 111 ? 12.320 -5.317 -15.098 1.00 94.88 111 SER A O 1
ATOM 858 N N . PRO A 1 112 ? 13.810 -6.778 -15.916 1.00 95.38 112 PRO A N 1
ATOM 859 C CA . PRO A 1 112 ? 14.214 -7.266 -14.591 1.00 95.38 112 PRO A CA 1
ATOM 860 C C . PRO A 1 112 ? 14.608 -6.153 -13.600 1.00 95.38 112 PRO A C 1
ATOM 862 O O . PRO 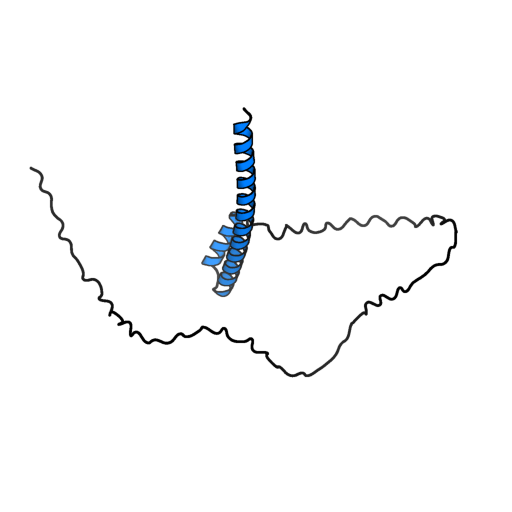A 1 112 ? 14.305 -6.222 -12.408 1.00 95.38 112 PRO A O 1
ATOM 865 N N . ARG A 1 113 ? 15.247 -5.076 -14.083 1.00 92.88 113 A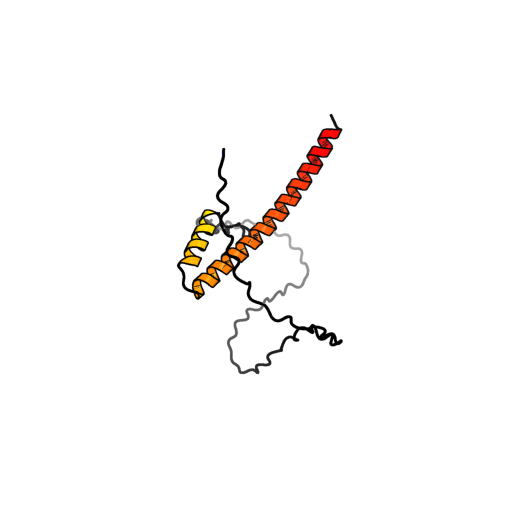RG A N 1
ATOM 866 C CA . ARG A 1 113 ? 15.666 -3.943 -13.240 1.00 92.88 113 ARG A CA 1
ATOM 867 C C . ARG A 1 113 ? 14.479 -3.117 -12.741 1.00 92.88 113 ARG A C 1
ATOM 869 O O . ARG A 1 113 ? 14.497 -2.660 -11.600 1.00 92.88 113 ARG A O 1
ATOM 876 N N . THR A 1 114 ? 13.473 -2.902 -13.585 1.00 94.69 114 THR A N 1
ATOM 877 C CA . THR A 1 114 ? 12.248 -2.175 -13.214 1.00 94.69 114 THR A CA 1
ATOM 878 C C . THR A 1 114 ? 11.342 -3.036 -12.343 1.00 94.69 114 THR A C 1
ATOM 880 O O . THR A 1 114 ? 10.815 -2.534 -11.358 1.00 94.69 114 THR A O 1
ATOM 883 N N . GLN A 1 115 ? 11.256 -4.340 -12.622 1.00 96.06 115 GLN A N 1
ATOM 884 C CA . GLN A 1 115 ? 10.521 -5.297 -11.797 1.00 96.06 115 GLN A CA 1
ATOM 885 C C . GLN A 1 115 ? 11.045 -5.321 -10.359 1.00 96.06 115 GLN A C 1
ATOM 887 O O . GLN A 1 115 ? 10.251 -5.310 -9.424 1.00 96.06 115 GLN A O 1
ATOM 892 N N . LYS A 1 116 ? 12.373 -5.296 -10.160 1.00 96.50 116 LYS A N 1
ATOM 893 C CA . LYS A 1 116 ? 12.951 -5.192 -8.813 1.00 96.50 116 LYS A CA 1
ATOM 894 C C . LYS A 1 116 ? 12.434 -3.955 -8.071 1.00 96.50 116 LYS A C 1
ATOM 896 O O . LYS A 1 116 ? 11.945 -4.094 -6.961 1.00 96.50 116 LYS A O 1
ATOM 901 N N . ARG A 1 117 ? 12.486 -2.774 -8.698 1.00 96.56 117 ARG A N 1
ATOM 902 C CA . ARG A 1 117 ? 12.014 -1.523 -8.074 1.00 96.56 117 ARG A CA 1
ATOM 903 C C . ARG A 1 117 ? 10.536 -1.593 -7.695 1.00 96.56 117 ARG A C 1
ATOM 905 O O . ARG A 1 117 ? 10.188 -1.295 -6.566 1.00 96.56 117 ARG A O 1
ATOM 912 N N . TYR A 1 118 ? 9.689 -2.048 -8.614 1.00 97.00 118 TYR A N 1
ATOM 913 C CA . TYR A 1 118 ? 8.258 -2.196 -8.352 1.00 97.00 118 TYR A CA 1
ATOM 914 C C . TYR A 1 118 ? 7.961 -3.223 -7.251 1.00 97.00 118 TYR A C 1
ATOM 916 O O . TYR A 1 118 ? 7.051 -3.021 -6.457 1.00 97.00 118 TYR A O 1
ATOM 924 N N . ARG A 1 119 ? 8.739 -4.308 -7.153 1.00 96.25 119 ARG A N 1
ATOM 925 C CA . ARG A 1 119 ? 8.646 -5.245 -6.023 1.00 96.25 119 ARG A CA 1
ATOM 926 C C . ARG A 1 119 ? 9.043 -4.591 -4.705 1.00 96.25 119 ARG A C 1
ATOM 928 O O . ARG A 1 119 ? 8.358 -4.821 -3.715 1.00 96.25 119 ARG A O 1
ATOM 935 N N . ASP A 1 120 ? 10.114 -3.802 -4.696 1.00 96.56 120 ASP A N 1
ATOM 936 C CA . ASP A 1 120 ? 10.558 -3.077 -3.504 1.00 96.56 120 ASP A CA 1
ATOM 937 C C . ASP A 1 120 ? 9.461 -2.099 -3.032 1.00 96.56 120 ASP A C 1
ATOM 939 O O . ASP A 1 120 ? 9.123 -2.090 -1.850 1.00 96.56 120 ASP A O 1
ATOM 943 N N . ASP A 1 121 ? 8.813 -1.380 -3.957 1.00 95.44 121 ASP A N 1
ATOM 944 C CA . ASP A 1 121 ? 7.681 -0.490 -3.654 1.00 95.44 121 ASP A CA 1
ATOM 945 C C . ASP A 1 121 ? 6.502 -1.243 -3.004 1.00 95.44 121 ASP A C 1
ATOM 947 O O . ASP A 1 121 ? 5.915 -0.765 -2.034 1.00 95.44 121 ASP A O 1
ATOM 951 N N . LEU A 1 122 ? 6.165 -2.439 -3.502 1.00 96.25 122 LEU A N 1
ATOM 952 C CA . LEU A 1 122 ? 5.097 -3.278 -2.937 1.00 96.25 122 LEU A CA 1
ATOM 953 C C . LEU A 1 122 ? 5.458 -3.842 -1.554 1.00 96.25 122 LEU A C 1
ATOM 955 O O . LEU A 1 122 ? 4.582 -4.041 -0.715 1.00 96.25 122 LEU A O 1
ATOM 959 N N . ILE A 1 123 ? 6.740 -4.120 -1.304 1.00 96.94 123 ILE A N 1
ATOM 960 C CA . ILE A 1 123 ? 7.216 -4.588 0.005 1.00 96.94 123 ILE A CA 1
ATOM 961 C C . ILE A 1 123 ? 7.088 -3.474 1.045 1.00 96.94 123 ILE A C 1
ATOM 963 O O . ILE A 1 123 ? 6.646 -3.746 2.161 1.00 96.94 123 ILE A O 1
ATOM 967 N N . LEU A 1 124 ? 7.450 -2.240 0.681 1.00 95.69 124 LEU A N 1
ATOM 968 C CA . LEU A 1 124 ? 7.289 -1.079 1.556 1.00 95.69 124 LEU A CA 1
ATOM 969 C C . LEU A 1 124 ? 5.811 -0.850 1.891 1.00 95.69 124 LEU A C 1
ATOM 971 O O . LEU A 1 124 ? 5.463 -0.800 3.067 1.00 95.69 124 LEU A O 1
ATOM 975 N N . ASP A 1 125 ? 4.945 -0.844 0.875 1.00 95.56 125 ASP A N 1
ATOM 976 C CA . ASP A 1 125 ? 3.499 -0.676 1.057 1.00 95.56 125 ASP A CA 1
ATOM 977 C C . ASP A 1 125 ? 2.882 -1.758 1.957 1.00 95.56 125 ASP A C 1
ATOM 979 O O . ASP A 1 125 ? 2.088 -1.470 2.852 1.00 95.56 125 ASP A O 1
ATOM 983 N N . ARG A 1 126 ? 3.304 -3.018 1.787 1.00 96.62 126 ARG A N 1
ATOM 984 C CA . ARG A 1 126 ? 2.904 -4.106 2.688 1.00 96.62 126 ARG A CA 1
ATOM 985 C C . ARG A 1 126 ? 3.318 -3.828 4.135 1.00 96.62 126 ARG A C 1
ATOM 987 O O . ARG A 1 126 ? 2.543 -4.115 5.044 1.00 96.62 126 ARG A O 1
ATOM 994 N N . GLY A 1 127 ? 4.521 -3.303 4.352 1.00 96.38 127 GLY A N 1
ATOM 995 C CA . GLY A 1 127 ? 4.988 -2.933 5.687 1.00 96.38 127 GLY A CA 1
ATOM 996 C C . GLY A 1 127 ? 4.122 -1.844 6.324 1.00 96.38 127 GLY A C 1
ATOM 997 O O . GLY A 1 127 ? 3.770 -1.947 7.498 1.00 96.38 127 GLY A O 1
ATOM 998 N N . ASP A 1 128 ? 3.719 -0.837 5.553 1.00 94.94 128 ASP A N 1
ATOM 999 C CA . ASP A 1 128 ? 2.847 0.234 6.046 1.00 94.94 128 ASP A CA 1
ATOM 1000 C C . ASP A 1 128 ? 1.422 -0.269 6.327 1.00 94.94 128 ASP A C 1
ATOM 1002 O O . ASP A 1 128 ? 0.835 0.067 7.360 1.00 94.94 128 ASP A O 1
ATOM 1006 N N . LEU A 1 129 ? 0.907 -1.182 5.495 1.00 95.56 129 LEU A N 1
ATOM 1007 C CA . LEU A 1 129 ? -0.342 -1.905 5.754 1.00 95.56 129 LEU A CA 1
ATOM 1008 C C . LEU A 1 129 ? -0.308 -2.683 7.074 1.00 95.56 129 LEU A C 1
ATOM 1010 O O . LEU A 1 129 ? -1.296 -2.683 7.806 1.00 95.56 129 LEU A O 1
ATOM 1014 N N . GLU A 1 130 ? 0.800 -3.352 7.393 1.00 96.50 130 GLU A N 1
ATOM 1015 C CA . GLU A 1 130 ? 0.945 -4.111 8.640 1.00 96.50 130 GLU A CA 1
ATOM 1016 C C . GLU A 1 130 ? 0.928 -3.199 9.873 1.00 96.50 130 GLU A C 1
ATOM 1018 O O . GLU A 1 130 ? 0.243 -3.514 10.852 1.00 96.50 130 GLU A O 1
ATOM 1023 N N . LYS A 1 131 ? 1.605 -2.045 9.813 1.00 96.06 131 LYS A N 1
ATOM 1024 C CA . LYS A 1 131 ? 1.583 -1.037 10.887 1.00 96.06 131 LYS A CA 1
ATOM 1025 C C . LYS A 1 131 ? 0.175 -0.489 11.111 1.00 96.06 131 LYS A C 1
ATOM 1027 O O . LYS A 1 131 ? -0.304 -0.449 12.244 1.00 96.06 131 LYS A O 1
ATOM 1032 N N . GLU A 1 132 ? -0.508 -0.103 10.035 1.00 95.00 132 GLU A N 1
ATOM 1033 C CA . GLU A 1 132 ? -1.869 0.425 10.128 1.00 95.00 132 GLU A CA 1
ATOM 1034 C C . GLU A 1 132 ? -2.847 -0.646 10.626 1.00 95.00 132 GLU A C 1
ATOM 1036 O O . GLU A 1 132 ? -3.710 -0.369 11.460 1.00 95.00 132 GLU A O 1
ATOM 1041 N N . ASN A 1 133 ? -2.677 -1.899 10.199 1.00 96.38 133 ASN A N 1
ATOM 1042 C CA . ASN A 1 133 ? -3.474 -3.018 10.690 1.00 96.38 133 ASN A CA 1
ATOM 1043 C C . ASN A 1 133 ? -3.290 -3.240 12.199 1.00 96.38 133 ASN A C 1
ATOM 1045 O O . ASN A 1 133 ? -4.279 -3.448 12.902 1.00 96.38 133 ASN A O 1
ATOM 1049 N N . ALA A 1 134 ? -2.056 -3.165 12.709 1.00 97.44 134 ALA A N 1
ATOM 1050 C CA . ALA A 1 134 ? -1.779 -3.262 14.142 1.00 97.44 134 ALA A CA 1
ATOM 1051 C C . ALA A 1 134 ? -2.476 -2.137 14.924 1.00 97.44 134 ALA A C 1
ATOM 1053 O O . ALA A 1 134 ? -3.209 -2.405 15.875 1.00 97.44 134 ALA A O 1
ATOM 1054 N N . ARG A 1 135 ? -2.362 -0.894 14.445 1.00 96.56 135 ARG A N 1
ATOM 1055 C CA . ARG A 1 135 ? -3.039 0.265 15.042 1.00 96.56 135 ARG A CA 1
ATOM 1056 C C . ARG A 1 135 ? -4.564 0.114 15.055 1.00 96.56 135 ARG A C 1
ATOM 1058 O O . ARG A 1 135 ? -5.229 0.496 16.018 1.00 96.56 135 ARG A O 1
ATOM 1065 N N . LEU A 1 136 ? -5.144 -0.425 13.982 1.00 96.62 136 LEU A N 1
ATOM 1066 C CA . LEU A 1 136 ? -6.583 -0.682 13.909 1.00 96.62 136 LEU A CA 1
ATOM 1067 C C . LEU A 1 136 ? -7.014 -1.787 14.875 1.00 96.62 136 LEU A C 1
ATOM 1069 O O . LEU A 1 136 ? -8.059 -1.642 15.505 1.00 96.62 136 LEU A O 1
ATOM 1073 N N . LYS A 1 137 ? -6.214 -2.845 15.044 1.00 97.88 137 LYS A N 1
ATOM 1074 C CA . LYS A 1 137 ? -6.486 -3.904 16.028 1.00 97.88 137 LYS A CA 1
ATOM 1075 C C . LYS A 1 137 ? -6.525 -3.363 17.454 1.00 97.88 137 LYS A C 1
ATOM 1077 O O . LYS A 1 137 ? -7.492 -3.634 18.156 1.00 97.88 137 LYS A O 1
ATOM 1082 N N . GLU A 1 138 ? -5.556 -2.539 17.846 1.00 97.44 138 GLU A N 1
ATOM 1083 C CA . GLU A 1 138 ? -5.542 -1.893 19.170 1.00 97.44 138 GLU A CA 1
ATOM 1084 C C . GLU A 1 138 ? -6.795 -1.032 19.402 1.00 97.44 138 GLU A C 1
ATOM 1086 O O . GLU A 1 138 ? -7.405 -1.049 20.472 1.00 97.44 138 GLU A O 1
ATOM 1091 N N . ARG A 1 139 ? -7.230 -0.290 18.376 1.00 97.12 139 ARG A N 1
ATOM 1092 C CA . ARG A 1 139 ? -8.462 0.512 18.447 1.00 97.12 139 ARG A CA 1
ATOM 1093 C C . ARG A 1 139 ? -9.714 -0.346 18.576 1.00 97.12 139 ARG A C 1
ATOM 1095 O O . ARG A 1 139 ? -10.620 0.030 19.317 1.00 97.12 139 ARG A O 1
ATOM 1102 N N . VAL A 1 140 ? -9.779 -1.464 17.855 1.00 97.25 140 VAL A N 1
ATOM 1103 C CA . VAL A 1 140 ? -10.889 -2.419 17.958 1.00 97.25 140 VAL A CA 1
ATOM 1104 C C . VAL A 1 140 ? -10.935 -3.023 19.358 1.00 97.25 140 VAL A C 1
ATOM 1106 O O . VAL A 1 140 ? -11.995 -2.994 19.973 1.00 97.25 140 VAL A O 1
ATOM 1109 N N . GLU A 1 141 ? -9.800 -3.457 19.906 1.00 96.38 141 GLU A N 1
ATOM 1110 C CA . GLU A 1 141 ? -9.721 -3.991 21.271 1.00 96.38 141 GLU A CA 1
ATOM 1111 C C . GLU A 1 141 ? -10.240 -2.978 22.307 1.00 96.38 141 GLU A C 1
ATOM 1113 O O . GLU A 1 141 ? -11.037 -3.316 23.185 1.00 96.38 141 GLU A O 1
ATOM 1118 N N . LEU A 1 142 ? -9.863 -1.702 22.177 1.00 96.06 142 LEU A N 1
ATOM 1119 C CA . LEU A 1 142 ? -10.362 -0.647 23.061 1.00 96.06 142 LEU A CA 1
ATOM 1120 C C . LEU A 1 142 ? -11.889 -0.471 22.961 1.00 96.06 142 LEU A C 1
ATOM 1122 O O . LEU A 1 142 ? -12.566 -0.275 23.975 1.00 96.06 142 LEU A O 1
ATOM 1126 N N . LEU A 1 143 ? -12.443 -0.544 21.747 1.00 95.62 143 LEU A N 1
ATOM 1127 C CA . LEU A 1 143 ? -13.888 -0.456 21.518 1.00 95.62 143 LEU A CA 1
ATOM 1128 C C . LEU A 1 143 ? -14.632 -1.674 22.077 1.00 95.62 143 LEU A C 1
ATOM 1130 O O . LEU A 1 143 ? -15.700 -1.508 22.669 1.00 95.62 143 LEU A O 1
ATOM 1134 N N . GLU A 1 144 ? -14.065 -2.873 21.954 1.00 93.88 144 GLU A N 1
ATOM 1135 C CA . GLU A 1 144 ? -14.611 -4.093 22.551 1.00 93.88 144 GLU A CA 1
ATOM 1136 C C . GLU A 1 144 ? -14.690 -3.965 24.076 1.00 93.88 144 GLU A C 1
ATOM 1138 O O . GLU A 1 144 ? -15.751 -4.197 24.661 1.00 93.88 144 GLU A O 1
ATOM 1143 N N . GLN A 1 145 ? -13.622 -3.489 24.728 1.00 92.50 145 GLN A N 1
ATOM 1144 C CA . GLN A 1 145 ? -13.624 -3.234 26.173 1.00 92.50 145 GLN A CA 1
ATOM 1145 C C . GLN A 1 145 ? -14.711 -2.234 26.590 1.00 92.50 145 GLN A C 1
ATOM 1147 O O . GLN A 1 145 ? -15.321 -2.384 27.653 1.00 92.50 145 GLN A O 1
ATOM 1152 N N . PHE A 1 146 ? -14.964 -1.207 25.775 1.00 91.31 146 PHE A N 1
ATOM 1153 C CA . PHE A 1 146 ? -16.031 -0.244 26.036 1.00 91.31 146 PHE A CA 1
ATOM 1154 C C . PHE A 1 146 ? -17.423 -0.874 25.887 1.00 91.31 146 PHE A C 1
ATOM 1156 O O . PHE A 1 146 ? -18.276 -0.693 26.759 1.00 91.31 146 PHE A O 1
ATOM 1163 N N . ALA A 1 147 ? -17.646 -1.658 24.830 1.00 87.69 147 ALA A N 1
ATOM 1164 C CA . ALA A 1 147 ? -18.910 -2.351 24.594 1.00 87.69 147 ALA A CA 1
ATOM 1165 C C . ALA A 1 147 ? -19.242 -3.346 25.723 1.00 87.69 147 ALA A C 1
ATOM 1167 O O . ALA A 1 147 ? -20.355 -3.331 26.251 1.00 87.69 147 ALA A O 1
ATOM 1168 N N . LEU A 1 148 ? -18.256 -4.134 26.165 1.00 81.38 148 LEU A N 1
ATOM 1169 C CA . LEU A 1 148 ? -18.378 -5.071 27.289 1.00 81.38 148 LEU A CA 1
ATOM 1170 C C . LEU A 1 148 ? -18.706 -4.371 28.618 1.00 81.38 148 LEU A C 1
ATOM 1172 O O . LEU A 1 148 ? -19.492 -4.887 29.413 1.00 81.38 148 LEU A O 1
ATOM 1176 N N . LYS A 1 149 ? -18.129 -3.188 28.876 1.00 74.38 149 LYS A N 1
ATOM 1177 C CA . LYS A 1 149 ? -18.436 -2.395 30.080 1.00 74.38 149 LYS A CA 1
ATOM 1178 C C . LYS A 1 149 ? -19.854 -1.829 30.051 1.00 74.38 149 LYS A C 1
ATOM 1180 O O . LYS A 1 149 ? -20.504 -1.798 31.091 1.00 74.38 149 LYS A O 1
ATOM 1185 N N . ARG A 1 150 ? -20.341 -1.414 28.878 1.00 72.88 150 ARG A N 1
ATOM 1186 C CA . ARG A 1 150 ? -21.700 -0.882 28.716 1.00 72.88 150 ARG A CA 1
ATOM 1187 C C . ARG A 1 150 ? -22.769 -1.950 28.962 1.00 72.88 150 ARG A C 1
ATOM 1189 O O . ARG A 1 150 ? -23.765 -1.661 29.603 1.00 72.88 150 ARG A O 1
ATOM 1196 N N . GLN A 1 151 ? -22.515 -3.189 28.549 1.00 66.12 151 GLN A N 1
ATOM 1197 C CA . GLN A 1 151 ? -23.445 -4.310 28.726 1.00 66.12 151 GLN A CA 1
ATOM 1198 C C . GLN A 1 151 ? -23.660 -4.743 30.190 1.00 66.12 151 GLN A C 1
ATOM 1200 O O . GLN A 1 151 ? -24.588 -5.489 30.467 1.00 66.12 151 GLN A O 1
ATOM 1205 N N . ARG A 1 152 ? -22.797 -4.318 31.127 1.00 59.44 152 ARG A N 1
ATOM 1206 C CA . ARG A 1 152 ? -22.922 -4.613 32.570 1.00 59.44 152 ARG A CA 1
ATOM 1207 C C . ARG A 1 152 ? -23.676 -3.541 33.367 1.00 59.44 152 ARG A C 1
ATOM 1209 O O . ARG A 1 152 ? -23.842 -3.715 34.570 1.00 59.44 152 ARG A O 1
ATOM 1216 N N . LEU A 1 153 ? -24.027 -2.422 32.736 1.00 59.28 153 LEU A N 1
ATOM 1217 C CA . LEU A 1 153 ? -24.644 -1.258 33.383 1.00 59.28 153 LEU A CA 1
ATOM 1218 C C . LEU A 1 153 ? -26.131 -1.076 33.028 1.00 59.28 153 LEU A C 1
ATOM 1220 O O . LEU A 1 153 ? -26.745 -0.161 33.573 1.00 59.28 153 LEU A O 1
ATOM 1224 N N . ASP A 1 154 ? -26.677 -1.940 32.169 1.00 48.19 154 ASP A N 1
ATOM 1225 C CA . ASP A 1 154 ? -28.115 -2.091 31.893 1.00 48.19 154 ASP A CA 1
ATOM 1226 C C . ASP A 1 154 ? -28.667 -3.326 32.631 1.00 48.19 154 ASP A C 1
ATOM 1228 O O . ASP A 1 154 ? -29.863 -3.307 33.003 1.00 48.19 154 ASP A O 1
#

Radius of gyration: 36.02 Å; chains: 1; bounding box: 74×108×52 Å

Sequence (154 aa):
MARTRATPRTSVPLPIIPSTEAMSQHSTPEYSPPSPRQSQESHERDYSSGSEGSQFDSESETAKSHQPITPCRTPRLPKTPRARTPETEPSDAVMSSKKHRDILDKCLEGSPRTQKRYRDDLILDRGDLEKENARLKERVELLEQFALKRQRLD

Secondary structure (DSSP, 8-state):
-----PPP---PPPP----------------PPPPP-------------------------------------PPPPP------------TT----HHHHHHHHHHHHHS-HHHHHHHHHHHHHHHHHHHHHHHHHHHHHHHHHHHHHHHTT--